Protein AF-A0A355F449-F1 (afdb_monomer_lite)

pLDDT: mean 88.67, std 6.72, range [59.62, 95.81]

Structure (mmCIF, N/CA/C/O backbone):
data_AF-A0A355F449-F1
#
_entry.id   AF-A0A355F449-F1
#
loop_
_atom_site.group_PDB
_atom_site.id
_atom_site.type_symbol
_atom_site.label_atom_id
_atom_site.label_alt_id
_atom_site.label_comp_id
_atom_site.label_asym_id
_atom_site.label_entity_id
_atom_site.label_seq_id
_atom_site.pdbx_PDB_ins_code
_atom_site.Cartn_x
_atom_site.Cartn_y
_atom_site.Cartn_z
_atom_site.occupancy
_atom_site.B_iso_or_equiv
_atom_site.auth_seq_id
_atom_site.auth_comp_id
_atom_site.auth_asym_id
_atom_site.auth_atom_id
_atom_site.pdbx_PDB_model_num
ATOM 1 N N . LEU A 1 1 ? 2.345 -3.299 -3.313 1.00 73.00 1 LEU A N 1
ATOM 2 C CA . LEU A 1 1 ? 0.972 -3.664 -3.743 1.00 73.00 1 LEU A CA 1
ATOM 3 C C . LEU A 1 1 ? 0.178 -2.480 -4.287 1.00 73.00 1 LEU A C 1
ATOM 5 O O . LEU A 1 1 ? -0.395 -2.619 -5.355 1.00 73.00 1 LEU A O 1
ATOM 9 N N . LEU A 1 2 ? 0.177 -1.317 -3.620 1.00 78.25 2 LEU A N 1
ATOM 10 C CA . LEU A 1 2 ? -0.574 -0.143 -4.087 1.00 78.25 2 LEU A CA 1
ATOM 11 C C . LEU A 1 2 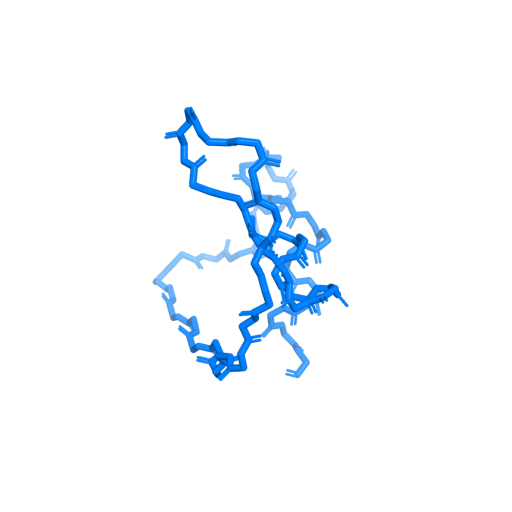? -0.264 0.229 -5.550 1.00 78.25 2 LEU A C 1
ATOM 13 O O . LEU A 1 2 ? -1.189 0.377 -6.334 1.00 78.25 2 LEU A O 1
ATOM 17 N N . ARG A 1 3 ? 1.022 0.261 -5.922 1.00 80.88 3 ARG A N 1
ATOM 18 C CA . ARG A 1 3 ? 1.503 0.549 -7.286 1.00 80.88 3 ARG A CA 1
ATOM 19 C C . ARG A 1 3 ? 0.942 -0.414 -8.347 1.00 80.88 3 ARG A C 1
ATOM 21 O O . ARG A 1 3 ? 0.507 0.024 -9.400 1.00 80.88 3 ARG A O 1
ATOM 28 N N . VAL A 1 4 ? 0.797 -1.700 -8.016 1.00 87.38 4 VAL A N 1
ATOM 29 C CA . VAL A 1 4 ? 0.156 -2.700 -8.894 1.00 87.38 4 VAL A CA 1
ATOM 30 C C . VAL A 1 4 ? -1.328 -2.401 -9.092 1.00 87.38 4 VAL A C 1
ATOM 32 O O . VAL A 1 4 ? -1.824 -2.474 -10.208 1.00 87.38 4 VAL A O 1
ATOM 35 N N . LEU A 1 5 ? -2.038 -2.037 -8.023 1.00 84.25 5 LEU A N 1
ATOM 36 C CA . LEU A 1 5 ? -3.461 -1.688 -8.092 1.00 84.25 5 LEU A CA 1
ATOM 37 C C . LEU A 1 5 ? -3.709 -0.362 -8.831 1.00 84.25 5 LEU A C 1
ATOM 39 O O . LEU A 1 5 ? -4.744 -0.196 -9.461 1.00 84.25 5 LEU A O 1
ATOM 43 N N . GLN A 1 6 ? -2.782 0.592 -8.715 1.00 81.06 6 GLN A N 1
ATOM 44 C CA . GLN A 1 6 ? -2.915 1.960 -9.229 1.00 81.06 6 GLN A CA 1
ATOM 45 C C . GLN A 1 6 ? -2.453 2.087 -10.679 1.00 81.06 6 GLN A C 1
ATOM 47 O O . GLN A 1 6 ? -3.178 2.593 -11.525 1.00 81.06 6 GLN A O 1
ATOM 52 N N . GLU A 1 7 ? -1.227 1.639 -10.933 1.00 87.44 7 GLU A N 1
ATOM 53 C CA . GLU A 1 7 ? -0.474 1.867 -12.166 1.00 87.44 7 GLU A CA 1
ATOM 54 C C . GLU A 1 7 ? -0.375 0.592 -13.008 1.00 87.44 7 GLU A C 1
ATOM 56 O O . GLU A 1 7 ? 0.131 0.637 -14.126 1.00 87.44 7 GLU A O 1
ATOM 61 N N . ARG A 1 8 ? -0.845 -0.555 -12.488 1.00 89.69 8 ARG A N 1
ATOM 62 C CA . ARG A 1 8 ? -0.662 -1.873 -13.115 1.00 89.69 8 ARG A CA 1
ATOM 63 C C . ARG A 1 8 ? 0.810 -2.201 -13.360 1.00 89.69 8 ARG A C 1
ATOM 65 O O . ARG A 1 8 ? 1.147 -2.860 -14.340 1.00 89.69 8 ARG A O 1
ATOM 72 N N . THR A 1 9 ? 1.692 -1.757 -12.464 1.00 93.62 9 THR A N 1
ATOM 73 C CA . THR A 1 9 ? 3.141 -1.969 -12.564 1.00 93.62 9 THR A CA 1
ATOM 74 C C . THR A 1 9 ? 3.758 -2.510 -11.280 1.00 93.62 9 THR A C 1
ATOM 76 O O . THR A 1 9 ? 3.253 -2.301 -10.172 1.00 93.62 9 THR A O 1
ATOM 79 N N . PHE A 1 10 ? 4.880 -3.217 -11.425 1.00 93.69 10 PHE A N 1
ATOM 80 C CA . PHE A 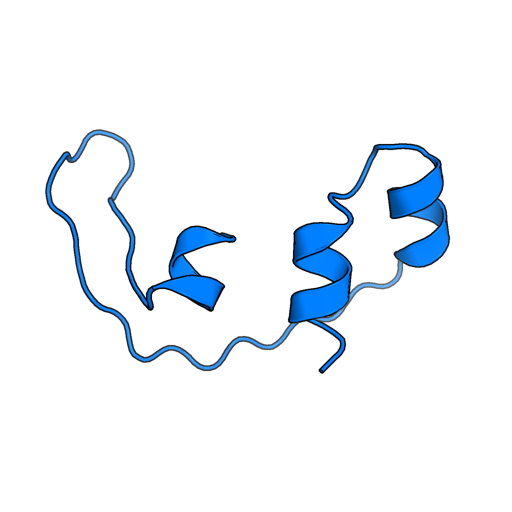1 10 ? 5.728 -3.643 -10.314 1.00 93.69 10 PHE A CA 1
ATOM 81 C C . PHE A 1 10 ? 7.194 -3.774 -10.725 1.00 93.69 10 PHE A C 1
ATOM 83 O O . PHE A 1 10 ? 7.523 -3.863 -11.905 1.00 93.69 10 PHE A O 1
ATOM 90 N N . GLU A 1 11 ? 8.058 -3.844 -9.719 1.00 94.69 11 GLU A N 1
ATOM 91 C CA . GLU A 1 11 ? 9.482 -4.152 -9.836 1.00 94.69 11 GLU A CA 1
ATOM 92 C C . GLU A 1 11 ? 9.752 -5.427 -9.024 1.00 94.69 11 GLU A C 1
ATOM 94 O O . GLU A 1 11 ? 9.088 -5.685 -8.011 1.00 94.69 11 GLU A O 1
ATOM 99 N N . ARG A 1 12 ? 10.691 -6.266 -9.473 1.00 93.25 12 ARG A N 1
ATOM 100 C CA . ARG A 1 12 ? 11.139 -7.417 -8.673 1.00 93.25 12 ARG A CA 1
ATOM 101 C C . ARG A 1 12 ? 12.056 -6.914 -7.558 1.00 93.25 12 ARG A C 1
ATOM 103 O O . ARG A 1 12 ? 12.744 -5.916 -7.719 1.00 93.25 12 ARG A O 1
ATOM 110 N N . VAL A 1 13 ? 12.095 -7.613 -6.426 1.00 93.25 13 VAL A N 1
ATOM 111 C CA . VAL A 1 13 ? 13.013 -7.246 -5.337 1.00 93.25 13 VAL A CA 1
ATOM 112 C C . VAL A 1 13 ? 14.455 -7.372 -5.836 1.00 93.25 13 VAL A C 1
ATOM 114 O O . VAL A 1 13 ? 14.849 -8.443 -6.290 1.00 93.25 13 VAL A O 1
ATOM 117 N N . GLY A 1 14 ? 15.217 -6.279 -5.766 1.00 95.00 14 GLY A N 1
ATOM 118 C CA . GLY A 1 14 ? 16.591 -6.211 -6.279 1.00 95.00 14 GLY A CA 1
ATOM 119 C C . GLY A 1 14 ? 16.710 -5.921 -7.782 1.00 95.00 14 GLY A C 1
ATOM 120 O O . GLY A 1 14 ? 17.823 -5.892 -8.294 1.00 95.00 14 GLY A O 1
ATOM 121 N N . ASP A 1 15 ? 15.597 -5.694 -8.478 1.00 93.94 15 ASP A N 1
ATOM 122 C CA . ASP A 1 15 ? 15.546 -5.243 -9.871 1.00 93.94 15 ASP A CA 1
ATOM 123 C C . ASP A 1 15 ? 15.028 -3.795 -9.891 1.00 93.94 15 ASP A C 1
ATOM 125 O O . ASP A 1 15 ? 14.190 -3.426 -9.070 1.00 93.94 15 ASP A O 1
ATOM 129 N N . ASN A 1 16 ? 15.514 -2.973 -10.815 1.00 92.44 16 ASN A N 1
ATOM 130 C CA . ASN A 1 16 ? 15.028 -1.605 -11.033 1.00 92.44 16 ASN A CA 1
ATOM 131 C C . ASN A 1 16 ? 14.162 -1.490 -12.298 1.00 92.44 16 ASN A C 1
ATOM 133 O O . ASN A 1 16 ? 13.725 -0.398 -12.664 1.00 92.44 16 ASN A O 1
ATOM 137 N N . HIS A 1 17 ? 13.913 -2.607 -12.983 1.00 95.44 17 HIS A N 1
ATOM 138 C CA . HIS A 1 17 ? 13.081 -2.636 -14.170 1.00 95.44 17 HIS A CA 1
ATOM 139 C C . HIS A 1 17 ? 11.587 -2.687 -13.821 1.00 95.44 17 HIS A C 1
ATOM 141 O O . HIS A 1 17 ? 11.088 -3.658 -13.240 1.00 95.44 17 HIS A O 1
ATOM 147 N N . VAL A 1 18 ? 10.857 -1.654 -14.246 1.00 94.19 18 VAL A N 1
ATOM 148 C CA . VAL A 1 18 ? 9.397 -1.572 -14.123 1.00 94.19 18 VAL A CA 1
ATOM 149 C C . VAL A 1 18 ?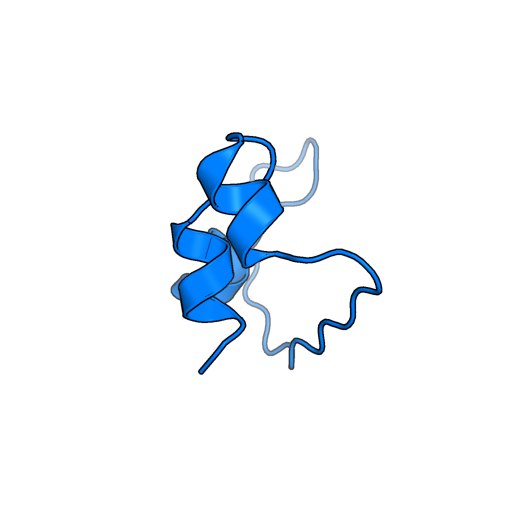 8.737 -2.501 -15.140 1.00 94.19 18 VAL A C 1
ATOM 151 O O . VAL A 1 18 ? 9.044 -2.463 -16.328 1.00 94.19 18 VAL A O 1
ATOM 154 N N . ARG A 1 19 ? 7.789 -3.321 -14.686 1.00 94.56 19 ARG A N 1
ATOM 155 C CA . ARG A 1 19 ? 7.030 -4.262 -15.521 1.00 94.56 19 ARG A CA 1
ATOM 156 C C . ARG A 1 19 ? 5.540 -3.987 -15.405 1.00 94.56 19 ARG A C 1
ATOM 158 O O . ARG A 1 19 ? 5.040 -3.833 -14.293 1.00 94.56 19 ARG A O 1
ATOM 165 N N . HIS A 1 20 ? 4.833 -3.986 -16.532 1.00 94.69 20 HIS A N 1
ATOM 166 C CA . HIS A 1 20 ? 3.372 -3.919 -16.558 1.00 94.69 20 HIS A CA 1
ATOM 167 C C . HIS A 1 20 ? 2.744 -5.291 -16.280 1.00 94.69 20 HIS A C 1
ATOM 169 O O . HIS A 1 20 ? 3.302 -6.326 -16.645 1.00 94.69 20 HIS A O 1
ATOM 175 N N . THR A 1 21 ? 1.585 -5.299 -15.625 1.00 90.00 21 THR A N 1
ATOM 176 C CA . THR A 1 21 ? 0.829 -6.512 -15.307 1.00 90.00 21 THR A CA 1
ATOM 177 C C . THR A 1 21 ? -0.671 -6.301 -15.447 1.00 90.00 21 THR A C 1
ATOM 179 O O . THR A 1 21 ? -1.237 -5.350 -14.912 1.00 90.00 21 THR A O 1
ATOM 182 N N . GLU A 1 22 ? -1.333 -7.230 -16.127 1.00 90.25 22 GLU A N 1
ATOM 183 C CA . GLU A 1 22 ? -2.791 -7.302 -16.207 1.00 90.25 22 GLU A CA 1
ATOM 184 C C . GLU A 1 22 ? -3.293 -8.430 -15.306 1.00 90.25 22 GLU A C 1
ATOM 186 O O . GLU A 1 22 ? -3.705 -9.497 -15.753 1.00 90.25 22 GLU A O 1
ATOM 191 N N . ALA A 1 23 ? -3.201 -8.204 -13.996 1.00 87.31 23 ALA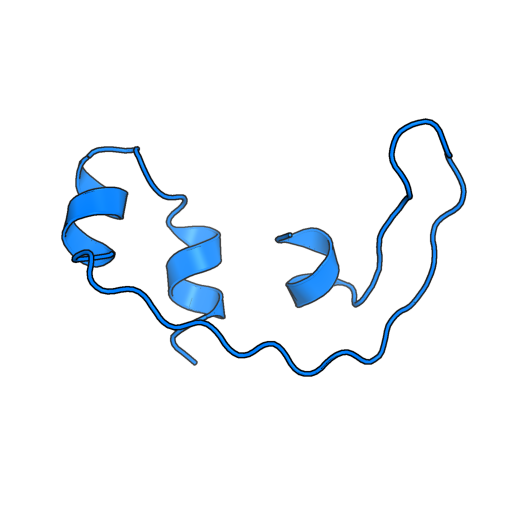 A N 1
ATOM 192 C CA . ALA A 1 23 ? -3.634 -9.167 -12.994 1.00 87.31 23 ALA A CA 1
ATOM 193 C C . ALA A 1 23 ? -5.015 -8.805 -12.434 1.00 87.31 23 ALA A C 1
ATOM 195 O O . ALA A 1 23 ? -5.264 -7.663 -12.042 1.00 87.31 23 ALA A O 1
ATOM 196 N N . ARG A 1 24 ? -5.892 -9.805 -12.309 1.00 87.69 24 ARG A N 1
ATOM 197 C CA . ARG A 1 24 ? -7.090 -9.709 -11.469 1.00 87.69 24 ARG A CA 1
ATOM 198 C C . ARG A 1 24 ? -6.701 -10.016 -10.026 1.00 87.69 24 ARG A C 1
ATOM 200 O O . ARG A 1 24 ? -6.189 -11.097 -9.749 1.00 87.69 24 ARG A O 1
ATOM 207 N N . ILE A 1 25 ? -6.958 -9.083 -9.112 1.00 85.94 25 ILE A N 1
ATOM 208 C CA . ILE A 1 25 ? -6.673 -9.274 -7.686 1.00 85.94 25 ILE A CA 1
ATOM 209 C C . ILE A 1 25 ? -7.929 -9.792 -6.986 1.00 85.94 25 ILE A C 1
ATOM 211 O O . ILE A 1 25 ? -9.000 -9.204 -7.101 1.00 85.94 25 ILE A O 1
ATOM 215 N N . LEU A 1 26 ? -7.783 -10.902 -6.263 1.00 88.19 26 LEU A N 1
ATOM 216 C CA . LEU A 1 26 ? -8.805 -11.484 -5.399 1.00 88.19 26 LEU A CA 1
ATOM 217 C C . LEU A 1 26 ? -8.213 -11.553 -3.992 1.00 88.19 26 LEU A C 1
ATOM 219 O O . LEU A 1 26 ? -7.185 -12.198 -3.789 1.00 88.19 26 LEU A O 1
ATOM 223 N N . ALA A 1 27 ? -8.831 -10.866 -3.036 1.00 88.06 27 ALA A N 1
ATOM 224 C CA . ALA A 1 27 ? -8.391 -10.853 -1.647 1.00 88.06 27 ALA A CA 1
ATOM 225 C C . ALA A 1 27 ? -9.491 -11.425 -0.751 1.00 88.06 27 ALA A C 1
ATOM 227 O O . ALA A 1 27 ? -10.659 -11.071 -0.886 1.00 88.06 27 ALA A O 1
ATOM 228 N N . ALA A 1 28 ? -9.107 -12.291 0.181 1.00 91.00 28 ALA A N 1
ATOM 229 C CA . ALA A 1 28 ? -9.974 -12.809 1.227 1.00 91.00 28 ALA A CA 1
ATOM 230 C C . ALA A 1 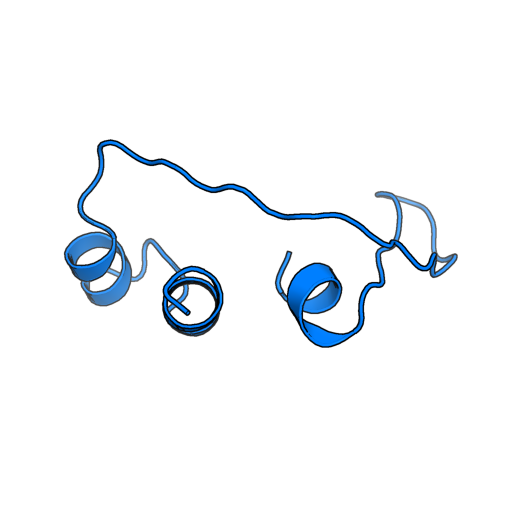28 ? -9.178 -12.851 2.532 1.00 91.00 28 ALA A C 1
ATOM 232 O O . ALA A 1 28 ? -7.999 -13.205 2.542 1.00 91.00 28 ALA A O 1
ATOM 233 N N . THR A 1 29 ? -9.808 -12.468 3.636 1.00 89.50 29 THR A N 1
ATOM 234 C CA . THR A 1 29 ? -9.189 -12.506 4.961 1.00 89.50 29 THR A CA 1
ATOM 235 C C . THR A 1 29 ? -10.235 -12.843 6.011 1.00 89.50 29 THR A C 1
ATOM 237 O O . THR A 1 29 ? -11.389 -12.441 5.897 1.00 89.50 29 THR A O 1
ATOM 240 N N . HIS A 1 30 ? -9.820 -13.586 7.034 1.00 92.38 30 HIS A N 1
ATOM 241 C CA . HIS A 1 30 ? -10.641 -13.895 8.206 1.00 92.38 30 HIS A CA 1
ATOM 242 C C . HIS A 1 30 ? -10.583 -12.783 9.271 1.00 92.38 30 HIS A C 1
ATOM 244 O O . HIS A 1 30 ? -11.277 -12.856 10.281 1.00 92.38 30 HIS A O 1
ATOM 250 N N . GLN A 1 31 ? -9.717 -11.781 9.085 1.00 90.00 31 GLN A N 1
ATOM 251 C CA . GLN A 1 31 ? -9.523 -10.673 10.022 1.00 90.00 31 GLN A CA 1
ATOM 252 C C . GLN A 1 31 ? -10.435 -9.494 9.662 1.00 90.00 31 GLN A C 1
ATOM 254 O O . GLN A 1 31 ? -10.641 -9.200 8.485 1.00 90.00 31 GLN A O 1
ATOM 259 N N . ASP A 1 32 ? -10.908 -8.754 10.668 1.00 90.94 32 ASP A N 1
ATOM 260 C CA . ASP A 1 32 ? -11.623 -7.492 10.449 1.00 90.94 32 ASP A CA 1
ATOM 261 C C . ASP A 1 32 ? -10.648 -6.404 9.968 1.00 90.94 32 ASP A C 1
ATOM 263 O O . ASP A 1 32 ? -9.890 -5.814 10.747 1.00 90.94 32 ASP A O 1
ATOM 267 N N . LEU A 1 33 ? -10.687 -6.127 8.662 1.00 91.44 33 LEU A N 1
ATOM 268 C CA . LEU A 1 33 ? -9.853 -5.102 8.041 1.00 91.44 33 LEU A CA 1
ATOM 269 C C . LEU A 1 33 ? -10.166 -3.693 8.547 1.00 91.44 33 LEU A C 1
ATOM 271 O O . LEU A 1 33 ? -9.238 -2.905 8.701 1.00 91.44 33 LEU A O 1
ATOM 275 N N . ARG A 1 34 ? -11.425 -3.361 8.866 1.00 90.94 34 ARG A N 1
ATOM 276 C CA . ARG A 1 34 ? -11.768 -2.026 9.392 1.00 90.94 34 ARG A CA 1
ATOM 277 C C . ARG A 1 34 ? -11.122 -1.802 10.749 1.00 90.94 34 ARG A C 1
ATOM 279 O O . ARG A 1 34 ? -10.640 -0.709 11.045 1.00 90.94 34 ARG A O 1
ATOM 286 N N . ARG A 1 35 ? -11.097 -2.836 11.590 1.00 94.62 35 ARG A N 1
ATOM 287 C CA . ARG A 1 35 ? -10.367 -2.794 12.859 1.00 94.62 35 ARG A CA 1
ATOM 288 C C . ARG A 1 35 ? -8.856 -2.694 12.636 1.00 94.62 35 ARG A C 1
ATOM 290 O O . ARG A 1 35 ? -8.231 -1.836 13.247 1.00 94.62 35 ARG A O 1
ATOM 297 N N . ALA A 1 36 ? -8.289 -3.497 11.737 1.00 92.69 36 ALA A N 1
ATOM 298 C CA . ALA A 1 36 ? -6.856 -3.466 11.439 1.00 92.69 36 ALA A CA 1
ATOM 299 C C . ALA A 1 36 ? -6.384 -2.108 10.881 1.00 92.69 36 ALA A C 1
ATOM 301 O O . ALA A 1 36 ? -5.279 -1.676 11.205 1.00 92.69 36 ALA A O 1
ATOM 302 N N . VAL A 1 37 ? -7.224 -1.421 10.097 1.00 93.25 37 VAL A N 1
ATOM 303 C CA . VAL A 1 37 ? -6.969 -0.048 9.629 1.00 93.25 37 VAL A CA 1
ATOM 304 C C . VAL A 1 37 ? -6.937 0.932 10.800 1.00 93.25 37 VAL A C 1
ATOM 306 O O . VAL A 1 37 ? -5.970 1.673 10.942 1.00 93.25 37 VAL A O 1
ATOM 309 N N . ARG A 1 38 ? -7.943 0.894 11.686 1.00 93.88 38 ARG A N 1
ATOM 310 C CA . ARG A 1 38 ? -7.986 1.763 12.879 1.00 93.88 38 ARG A CA 1
ATOM 311 C C . ARG A 1 38 ? -6.796 1.552 13.817 1.00 93.88 38 ARG A C 1
ATOM 313 O O . ARG A 1 38 ? -6.335 2.500 14.436 1.00 93.88 38 ARG A O 1
ATOM 320 N N . GLU A 1 39 ? -6.300 0.322 13.915 1.00 95.81 39 GLU A N 1
ATOM 321 C CA . GLU A 1 39 ? -5.128 -0.037 14.723 1.00 95.81 39 GLU A CA 1
ATOM 322 C C . GLU A 1 39 ? -3.787 0.261 14.020 1.00 95.81 39 GLU A C 1
ATOM 324 O O . GLU A 1 39 ? -2.732 -0.054 14.563 1.00 95.81 39 GLU A O 1
ATOM 329 N N . GLY A 1 40 ? -3.797 0.812 12.799 1.00 92.44 40 GLY A N 1
ATOM 330 C CA . GLY A 1 40 ? -2.586 1.100 12.020 1.00 92.44 40 GLY A CA 1
ATOM 331 C C . GLY A 1 40 ? -1.850 -0.142 11.498 1.00 92.44 40 GLY A C 1
ATOM 332 O O . GLY A 1 40 ? -0.774 -0.028 10.917 1.00 92.44 40 GLY A O 1
ATOM 333 N N . ARG A 1 41 ? -2.423 -1.341 11.672 1.00 93.19 41 ARG A N 1
ATOM 334 C CA . ARG A 1 41 ? -1.856 -2.616 11.197 1.00 93.19 41 ARG A CA 1
ATOM 335 C C . ARG A 1 41 ? -2.124 -2.870 9.717 1.00 93.19 41 ARG A C 1
ATOM 337 O O . ARG A 1 41 ? -1.467 -3.712 9.110 1.00 93.19 41 ARG A O 1
ATOM 344 N N . PHE A 1 42 ? -3.096 -2.170 9.138 1.00 90.94 42 PHE A N 1
ATOM 345 C CA . PHE A 1 42 ? -3.419 -2.247 7.721 1.00 90.94 42 PHE A CA 1
ATOM 346 C C . PHE A 1 42 ? -3.530 -0.850 7.122 1.00 90.94 42 PHE A C 1
ATOM 348 O O . PHE A 1 42 ? -4.071 0.060 7.745 1.00 90.94 42 PHE A O 1
ATOM 355 N N . ARG A 1 43 ? -3.024 -0.672 5.900 1.00 90.94 43 ARG A N 1
ATOM 356 C CA . ARG A 1 43 ? -3.091 0.631 5.240 1.00 90.94 43 ARG A CA 1
ATOM 357 C C . ARG A 1 43 ? -4.504 0.907 4.739 1.00 90.94 43 ARG A C 1
ATOM 359 O O . ARG A 1 43 ? -5.088 0.099 4.018 1.00 90.94 43 ARG A O 1
ATOM 366 N N . GLU A 1 44 ? -5.008 2.081 5.083 1.00 87.44 44 GLU A N 1
ATOM 367 C CA . GLU A 1 44 ? -6.338 2.549 4.704 1.00 87.44 44 GLU A CA 1
ATOM 368 C C . GLU A 1 44 ? -6.526 2.631 3.179 1.00 87.44 44 GLU A C 1
ATOM 370 O O . GLU A 1 44 ? -7.545 2.194 2.645 1.00 87.44 44 GLU A O 1
ATOM 375 N N . ASP A 1 45 ? -5.512 3.103 2.453 1.00 88.25 45 ASP A N 1
ATOM 376 C CA . ASP A 1 45 ? -5.562 3.226 0.994 1.00 88.25 45 ASP A CA 1
ATOM 377 C C . ASP A 1 45 ? -5.720 1.876 0.273 1.00 88.25 45 ASP A C 1
ATOM 379 O O . ASP A 1 45 ? -6.474 1.769 -0.696 1.00 88.25 45 ASP A O 1
ATOM 383 N N . LEU A 1 46 ? -5.063 0.821 0.763 1.00 85.81 46 LEU A N 1
ATOM 384 C CA . LEU A 1 46 ? -5.245 -0.544 0.271 1.00 85.81 46 LEU A CA 1
ATOM 385 C C . LEU A 1 46 ? -6.639 -1.084 0.595 1.00 85.81 46 LEU A C 1
ATOM 387 O O . LEU A 1 46 ? -7.209 -1.789 -0.236 1.00 85.81 46 LEU A O 1
ATOM 391 N N . TYR A 1 47 ? -7.195 -0.752 1.764 1.00 86.31 47 TYR A N 1
ATOM 392 C CA . TYR A 1 47 ? -8.531 -1.204 2.159 1.00 86.31 47 TYR A CA 1
ATOM 393 C C . TYR A 1 47 ? -9.596 -0.672 1.201 1.00 86.31 47 TYR A C 1
ATOM 395 O O . TYR A 1 47 ? -10.369 -1.456 0.651 1.00 86.31 47 TYR A O 1
ATOM 403 N N . TYR A 1 48 ? -9.582 0.634 0.925 1.00 83.19 48 TYR A N 1
ATOM 404 C CA . TYR A 1 48 ? -10.554 1.235 0.012 1.00 83.19 48 TYR A CA 1
ATOM 405 C C . TYR A 1 48 ? -10.414 0.746 -1.431 1.00 83.19 48 TYR A C 1
ATOM 407 O O . TYR A 1 48 ? -11.408 0.686 -2.141 1.00 83.19 48 TYR A O 1
ATOM 415 N N . ARG A 1 49 ? -9.214 0.356 -1.872 1.00 84.38 49 ARG A N 1
ATOM 416 C CA . ARG A 1 49 ? -8.993 -0.162 -3.235 1.00 84.38 49 ARG A CA 1
ATOM 417 C C . ARG A 1 49 ? -9.385 -1.618 -3.427 1.00 84.38 49 ARG A C 1
ATOM 419 O O . ARG A 1 49 ? -9.690 -2.004 -4.547 1.00 84.38 49 ARG A O 1
ATOM 426 N N . LEU A 1 50 ? -9.313 -2.425 -2.370 1.00 82.12 50 LEU A N 1
ATOM 427 C CA 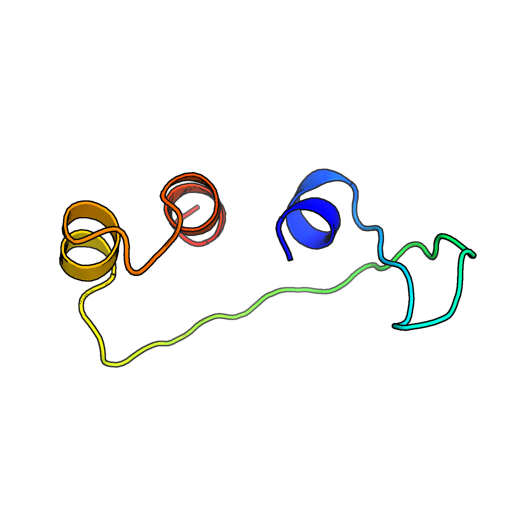. LEU A 1 50 ? -9.747 -3.823 -2.403 1.00 82.12 50 LEU A CA 1
ATOM 428 C C . LEU A 1 50 ? -11.263 -3.968 -2.225 1.00 82.12 50 LEU A C 1
ATOM 430 O O . LEU A 1 50 ? -11.810 -4.999 -2.596 1.00 82.12 50 LEU A O 1
ATOM 434 N N . ASN A 1 51 ? -11.919 -2.970 -1.630 1.00 71.56 51 ASN A N 1
ATOM 435 C CA . ASN A 1 51 ? -13.345 -2.985 -1.300 1.00 71.56 51 ASN A CA 1
ATOM 436 C C . ASN A 1 51 ? -14.224 -2.248 -2.339 1.00 71.56 51 ASN A C 1
ATOM 438 O O . ASN A 1 51 ? -15.275 -1.721 -1.973 1.00 71.56 51 ASN A O 1
ATOM 442 N N . VAL A 1 52 ? -13.776 -2.175 -3.599 1.00 59.62 52 VAL A N 1
ATOM 443 C CA . VAL A 1 52 ? -14.537 -1.667 -4.760 1.00 59.62 52 VAL A CA 1
ATOM 444 C C . VAL A 1 52 ? -14.926 -2.824 -5.666 1.00 59.62 52 VAL A C 1
ATOM 446 O O . VAL A 1 52 ? -14.064 -3.706 -5.882 1.00 59.62 52 VAL A O 1
#

Radius of gyration: 13.07 Å; chains: 1; bounding box: 31×17×31 Å

Secondary structure (DSSP, 8-state):
-HHHHHHSEE--TT----EE--PPP----SS-HHHHHHTTSS-HHHHHHH--

Foldseek 3Di:
DLCCLPVQWDADVVGPDIDHHDDDDDDDDPDDVVVCCVVVNDPPSVVVSNVD

Sequence (52 aa):
LLRVLQERTFERVGDNHVRHTEARILAATHQDLRRAVREGRFREDLYYRLNV